Protein AF-A0A1H2QDK3-F1 (afdb_monomer_lite)

Sequence (158 aa):
MPGVTPTMGRRRLGGVLKSLRLGAGLSNEQARQRAGMSTAKLSRLEAGHNVVAQKDIRALLDAYNAD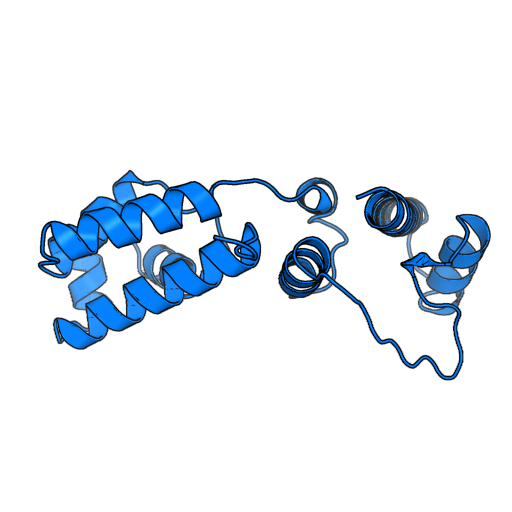SQTRDKVLRLAQLAEHRGWWQEFDDVLPADFDLYLSVEEAAASLLVFQTSVVHGLLQTEDYARAWHRAEDPGRPNAELERLVGLRMARKQA

Structure (mmCIF, N/CA/C/O backbone):
data_AF-A0A1H2QDK3-F1
#
_entry.id   AF-A0A1H2QDK3-F1
#
loop_
_atom_site.group_PDB
_atom_site.id
_atom_site.type_symbol
_atom_site.label_atom_id
_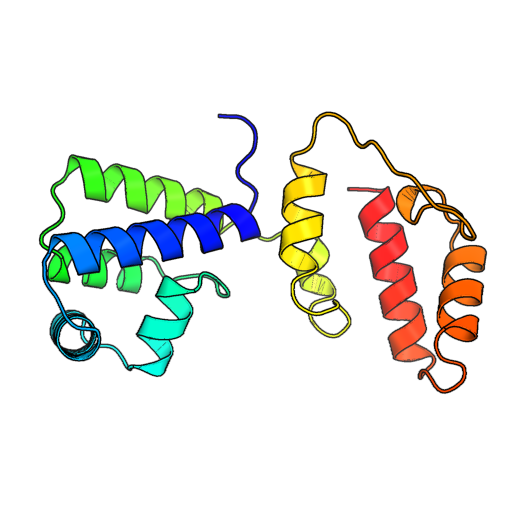atom_site.label_alt_id
_atom_site.label_comp_id
_atom_site.label_asym_id
_atom_site.label_entity_id
_atom_site.label_seq_id
_atom_site.pdbx_PDB_ins_code
_atom_site.Cartn_x
_atom_site.Cartn_y
_atom_site.Cartn_z
_atom_site.occupancy
_atom_site.B_iso_or_equiv
_atom_site.auth_seq_id
_atom_site.auth_comp_id
_atom_site.auth_asym_id
_atom_site.auth_atom_id
_atom_site.pdbx_PDB_model_num
ATOM 1 N N . MET A 1 1 ? -20.007 -3.537 -5.150 1.00 36.72 1 MET A N 1
ATOM 2 C CA . MET A 1 1 ? -19.263 -2.330 -4.730 1.00 36.72 1 MET A CA 1
ATOM 3 C C . MET A 1 1 ? -17.993 -2.290 -5.565 1.00 36.72 1 MET A C 1
ATOM 5 O O . MET A 1 1 ? -17.122 -3.105 -5.288 1.00 36.72 1 MET A O 1
ATOM 9 N N . PRO A 1 2 ? -17.908 -1.474 -6.624 1.00 38.75 2 PRO A N 1
ATOM 10 C CA . PRO A 1 2 ? -16.680 -1.393 -7.407 1.00 38.75 2 PRO A CA 1
ATOM 11 C C . PRO A 1 2 ? -15.621 -0.593 -6.625 1.00 38.75 2 PRO A C 1
ATOM 13 O O . PRO A 1 2 ? -15.960 0.402 -5.985 1.00 38.75 2 PRO A O 1
ATOM 16 N N . GLY A 1 3 ? -14.358 -1.035 -6.655 1.00 50.94 3 GLY A N 1
ATOM 17 C CA . GLY A 1 3 ? -13.206 -0.149 -6.429 1.00 50.94 3 GLY A CA 1
ATOM 18 C C . GLY A 1 3 ? -12.467 -0.180 -5.083 1.00 50.94 3 GLY A C 1
ATOM 19 O O . GLY A 1 3 ? -11.732 0.762 -4.811 1.00 50.94 3 GLY A O 1
ATOM 20 N N . VAL A 1 4 ? -12.617 -1.196 -4.221 1.00 54.94 4 VAL A N 1
ATOM 21 C CA . VAL A 1 4 ? -11.733 -1.338 -3.039 1.00 54.94 4 VAL A CA 1
ATOM 22 C C . VAL A 1 4 ? -10.748 -2.473 -3.277 1.00 54.94 4 VAL A C 1
ATOM 24 O O . VAL A 1 4 ? -11.099 -3.639 -3.135 1.00 54.94 4 VAL A O 1
ATOM 27 N N . THR A 1 5 ? -9.521 -2.115 -3.631 1.00 63.06 5 THR A N 1
ATOM 28 C CA . THR A 1 5 ? -8.394 -3.041 -3.783 1.00 63.06 5 THR A CA 1
ATOM 29 C C . THR A 1 5 ? -7.669 -3.261 -2.460 1.00 63.06 5 THR A C 1
ATOM 31 O O . THR A 1 5 ? -7.832 -2.459 -1.537 1.00 63.06 5 THR A O 1
ATOM 34 N N . PRO A 1 6 ? -6.866 -4.330 -2.332 1.00 66.88 6 PRO A N 1
ATOM 35 C CA . PRO A 1 6 ? -6.177 -4.708 -1.099 1.00 66.88 6 PRO A CA 1
ATOM 36 C C . PRO A 1 6 ? -5.548 -3.562 -0.304 1.00 66.88 6 PRO A C 1
ATOM 38 O O . PRO A 1 6 ? -5.882 -3.351 0.864 1.00 66.88 6 PRO A O 1
ATOM 41 N N . THR A 1 7 ? -4.659 -2.793 -0.933 1.00 72.38 7 THR A N 1
ATOM 42 C CA . THR A 1 7 ? -3.900 -1.730 -0.264 1.00 72.38 7 THR A CA 1
ATOM 43 C C . THR A 1 7 ? -4.796 -0.551 0.111 1.00 72.38 7 THR A C 1
ATOM 45 O O . THR A 1 7 ? -4.731 -0.066 1.244 1.00 72.38 7 THR A O 1
ATOM 48 N N . MET A 1 8 ? -5.706 -0.133 -0.776 1.00 73.62 8 MET A N 1
ATOM 49 C CA . MET A 1 8 ? -6.734 0.856 -0.434 1.00 73.62 8 MET A CA 1
ATOM 50 C C . MET A 1 8 ? -7.630 0.385 0.713 1.00 73.62 8 MET A C 1
ATOM 52 O O . MET A 1 8 ? -7.954 1.167 1.605 1.00 73.62 8 MET A O 1
ATOM 56 N N . GLY A 1 9 ? -8.006 -0.893 0.718 1.00 75.81 9 GLY A N 1
ATOM 57 C CA . GLY A 1 9 ? -8.782 -1.530 1.773 1.00 75.81 9 GLY A CA 1
ATOM 58 C C 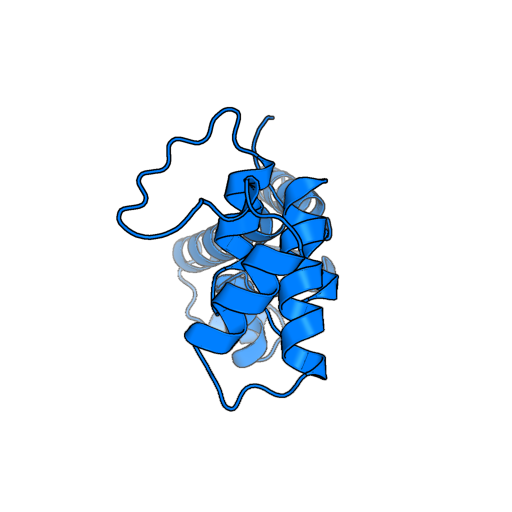. GLY A 1 9 ? -8.076 -1.440 3.120 1.00 75.81 9 GLY A C 1
ATOM 59 O O . GLY A 1 9 ? -8.699 -1.031 4.098 1.00 75.81 9 GLY A O 1
ATOM 60 N N . ARG A 1 10 ? -6.767 -1.723 3.166 1.00 82.44 10 ARG A N 1
ATOM 61 C CA . ARG A 1 10 ? -5.955 -1.622 4.390 1.00 82.44 10 ARG A CA 1
ATOM 62 C C . ARG A 1 10 ? -5.802 -0.183 4.875 1.00 82.44 10 ARG A C 1
ATOM 64 O O . ARG A 1 10 ? -6.032 0.070 6.056 1.00 82.44 10 ARG A O 1
ATOM 71 N N . ARG A 1 11 ? -5.496 0.776 3.990 1.00 82.12 11 ARG A N 1
ATOM 72 C CA . ARG A 1 11 ? -5.411 2.204 4.365 1.00 82.12 11 ARG A CA 1
ATOM 73 C C . ARG A 1 11 ? -6.753 2.741 4.849 1.00 82.12 11 ARG A C 1
ATOM 75 O O . ARG A 1 11 ? -6.819 3.417 5.874 1.00 82.12 11 ARG A O 1
ATOM 82 N N . ARG A 1 12 ? -7.841 2.394 4.157 1.00 83.69 12 ARG A N 1
ATOM 83 C CA . ARG A 1 12 ? -9.201 2.759 4.567 1.00 83.69 12 ARG A CA 1
ATOM 84 C C . ARG A 1 12 ? -9.555 2.137 5.915 1.00 83.69 12 ARG A C 1
ATOM 86 O O . ARG A 1 12 ? -10.115 2.829 6.758 1.00 83.69 12 ARG A O 1
ATOM 93 N N . LEU A 1 13 ? -9.214 0.868 6.134 1.00 88.06 13 LEU A N 1
ATOM 94 C CA . LEU A 1 13 ? -9.416 0.181 7.408 1.00 88.06 13 LEU A CA 1
ATOM 95 C C . LEU A 1 13 ? -8.649 0.872 8.541 1.00 88.06 13 LEU A C 1
ATOM 97 O O . LEU A 1 13 ? -9.251 1.177 9.567 1.00 88.06 13 LEU A O 1
ATOM 101 N N . GLY A 1 14 ? -7.363 1.174 8.342 1.00 90.00 14 GLY A N 1
ATOM 102 C CA . GLY A 1 14 ? -6.542 1.895 9.317 1.00 90.00 14 GLY A CA 1
ATOM 103 C C . GLY A 1 14 ? -7.113 3.273 9.657 1.00 90.00 14 GLY A C 1
ATOM 104 O O . GLY A 1 14 ? -7.266 3.610 10.832 1.00 90.00 14 GLY A O 1
ATOM 105 N N . GLY A 1 15 ? -7.551 4.021 8.639 1.00 89.12 15 GLY A N 1
ATOM 106 C CA . GLY A 1 15 ? -8.243 5.299 8.813 1.00 89.12 15 GLY A CA 1
ATOM 107 C C . GLY A 1 15 ? -9.535 5.175 9.625 1.00 89.12 15 GLY A C 1
ATOM 108 O O . GLY A 1 15 ? -9.743 5.947 10.558 1.00 89.12 15 GLY A O 1
ATOM 109 N N . VAL A 1 16 ? -10.372 4.172 9.336 1.00 91.38 16 VAL A N 1
ATOM 110 C CA . VAL A 1 16 ? -11.608 3.913 10.095 1.00 91.38 16 VAL A CA 1
ATOM 111 C C . VAL A 1 16 ? -11.302 3.547 11.548 1.00 91.38 16 VAL A C 1
ATOM 113 O O . VAL A 1 16 ? -11.941 4.084 12.450 1.00 91.38 16 VAL A O 1
ATOM 116 N N . LEU A 1 17 ? -10.310 2.688 11.801 1.00 93.00 17 LEU A N 1
ATOM 117 C CA . LEU A 1 17 ? -9.891 2.331 13.161 1.00 93.00 17 LEU A CA 1
ATOM 118 C C . LEU A 1 17 ? -9.405 3.562 13.937 1.00 93.00 17 LEU A C 1
ATOM 120 O O . LEU A 1 17 ? -9.830 3.778 15.072 1.00 93.00 17 LEU A O 1
ATOM 124 N N . LYS A 1 18 ? -8.600 4.419 13.301 1.00 93.88 18 LYS A N 1
ATOM 125 C CA . LYS A 1 18 ? -8.147 5.686 13.883 1.00 93.88 18 LYS A CA 1
ATOM 126 C C . LYS A 1 18 ? -9.317 6.623 14.193 1.00 93.88 18 LYS A C 1
ATOM 128 O O . LYS A 1 18 ? -9.357 7.211 15.273 1.00 93.88 18 LYS A O 1
ATOM 133 N N . SER A 1 19 ? -10.286 6.751 13.286 1.00 93.31 19 SER A N 1
ATOM 134 C CA . SER A 1 19 ? -11.497 7.549 13.518 1.00 93.31 19 SER A CA 1
ATOM 135 C C . SER A 1 19 ? -12.322 7.019 14.692 1.00 93.31 19 SER A C 1
ATOM 137 O O . SER A 1 19 ? -12.773 7.817 15.511 1.00 93.31 19 SER A O 1
ATOM 139 N N . LEU A 1 20 ? -12.475 5.697 14.822 1.00 94.62 20 LEU A N 1
ATOM 140 C CA . LEU A 1 20 ? -13.175 5.083 15.956 1.00 94.62 20 LEU A CA 1
ATOM 141 C C . LEU A 1 20 ? -12.448 5.334 17.278 1.00 94.62 20 LEU A C 1
ATOM 143 O O . LEU A 1 20 ? -13.090 5.693 18.262 1.00 94.62 20 LEU A O 1
ATOM 147 N N . ARG A 1 21 ? -11.113 5.235 17.300 1.00 95.81 21 ARG A N 1
ATOM 148 C CA . ARG A 1 21 ? -10.320 5.563 18.492 1.00 95.81 21 ARG A CA 1
ATOM 149 C C . ARG A 1 21 ? -10.543 7.003 18.947 1.00 95.81 21 ARG A C 1
ATOM 151 O O . ARG A 1 21 ? -10.745 7.249 20.136 1.00 95.81 21 ARG A O 1
ATOM 158 N N . LEU A 1 22 ? -10.478 7.945 18.006 1.00 94.94 22 LEU A N 1
ATOM 159 C CA . LEU A 1 22 ? -10.682 9.366 18.286 1.00 94.94 22 LEU A CA 1
ATOM 160 C C . LEU A 1 22 ? -12.122 9.646 18.737 1.00 94.94 22 LEU A C 1
A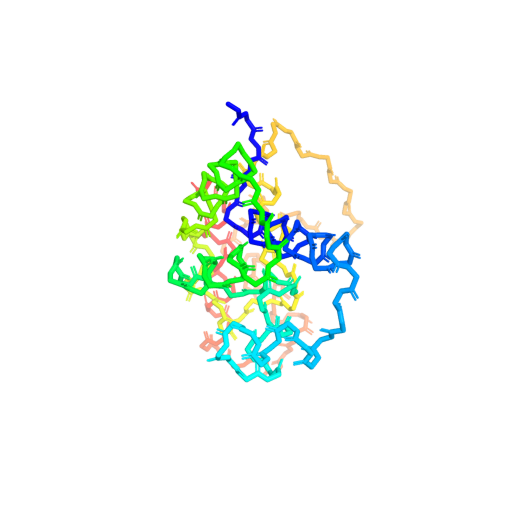TOM 162 O O . LEU A 1 22 ? -12.310 10.392 19.692 1.00 94.94 22 LEU A O 1
ATOM 166 N N . GLY A 1 23 ? -13.119 9.004 18.120 1.00 94.25 23 GLY A N 1
ATOM 167 C CA . GLY A 1 23 ? -14.525 9.098 18.528 1.00 94.25 23 GLY A CA 1
ATOM 168 C C . GLY A 1 23 ? -14.794 8.530 19.925 1.00 94.25 23 GLY A C 1
ATOM 169 O O . GLY A 1 23 ? -15.616 9.069 20.658 1.00 94.25 23 GLY A O 1
ATOM 170 N N . ALA A 1 24 ? -14.047 7.502 20.333 1.00 93.56 24 ALA A N 1
ATOM 171 C CA . ALA A 1 24 ? -14.064 6.967 21.693 1.00 93.56 24 ALA A CA 1
ATOM 172 C C . ALA A 1 24 ? -13.259 7.817 22.702 1.00 93.56 24 ALA A C 1
ATOM 174 O O . ALA A 1 24 ? -13.190 7.465 23.881 1.00 93.56 24 ALA A O 1
ATOM 175 N N . GLY A 1 25 ? -12.618 8.908 22.259 1.00 94.50 25 GLY A N 1
ATOM 176 C CA . GLY A 1 25 ? -11.822 9.798 23.107 1.00 94.50 25 GLY A CA 1
ATOM 177 C C . GLY A 1 25 ? -10.529 9.174 23.639 1.00 94.50 25 GLY A C 1
ATOM 178 O O . GLY A 1 25 ? -10.004 9.631 24.653 1.00 94.50 25 GLY A O 1
ATOM 179 N N . LEU A 1 26 ? -10.014 8.119 22.997 1.00 94.88 26 LEU A N 1
ATOM 180 C CA . LEU A 1 26 ? -8.868 7.370 23.509 1.00 94.88 26 LEU A CA 1
ATOM 181 C C . LEU A 1 26 ? -7.539 7.862 22.936 1.00 94.88 26 LEU A C 1
ATOM 183 O O . LEU A 1 26 ? -7.361 8.007 21.720 1.00 94.88 26 LEU A O 1
ATOM 187 N N . SER A 1 27 ? -6.551 8.021 23.813 1.00 94.50 27 SER A N 1
ATOM 188 C CA . SER A 1 27 ? -5.157 8.177 23.401 1.00 94.50 27 SER A CA 1
ATOM 189 C C . SER A 1 27 ? -4.602 6.867 22.826 1.00 94.50 27 SER A C 1
ATOM 191 O O . SER A 1 27 ? -5.147 5.784 23.053 1.00 94.50 27 SER A O 1
ATOM 193 N N . ASN A 1 28 ? -3.483 6.947 22.097 1.00 92.62 28 ASN A N 1
ATOM 194 C CA . ASN A 1 28 ? -2.793 5.751 21.601 1.00 92.62 28 ASN A CA 1
ATOM 195 C C . ASN A 1 28 ? -2.424 4.789 22.739 1.00 92.62 28 ASN A C 1
ATOM 197 O O . ASN A 1 28 ? -2.575 3.581 22.586 1.00 92.62 28 ASN A O 1
ATOM 201 N N . GLU A 1 29 ? -1.983 5.310 23.889 1.00 93.69 29 GLU A N 1
ATOM 202 C CA . GLU A 1 29 ? -1.597 4.465 25.021 1.00 93.69 29 GLU A CA 1
ATOM 203 C C . GLU A 1 29 ? -2.809 3.768 25.647 1.00 93.69 29 GLU A C 1
ATOM 205 O O . GLU A 1 29 ? -2.769 2.564 25.888 1.00 93.69 29 GLU A O 1
ATOM 210 N N . GLN A 1 30 ? -3.926 4.481 25.817 1.00 94.25 30 GLN A N 1
ATOM 211 C CA . GLN A 1 30 ? -5.165 3.885 26.325 1.00 94.25 30 GLN A CA 1
ATOM 212 C C . GLN A 1 30 ? -5.707 2.811 25.377 1.00 94.25 30 GLN A C 1
ATOM 214 O O . GLN A 1 30 ? -6.071 1.723 25.819 1.00 94.25 30 GLN A O 1
ATOM 219 N N . ALA A 1 31 ? -5.739 3.096 24.072 1.00 93.75 31 ALA A N 1
ATOM 220 C CA . ALA A 1 31 ? -6.186 2.148 23.057 1.00 93.75 31 ALA A CA 1
ATOM 221 C C . ALA A 1 31 ? -5.326 0.880 23.052 1.00 93.75 31 ALA A C 1
ATOM 223 O O . ALA A 1 31 ? -5.847 -0.233 23.063 1.00 93.75 31 ALA A O 1
ATOM 224 N N . ARG A 1 32 ? -4.003 1.053 23.096 1.00 94.31 32 ARG A N 1
ATOM 225 C CA . ARG A 1 32 ? -3.038 -0.041 23.133 1.00 94.31 32 ARG A CA 1
ATOM 226 C C . ARG A 1 32 ? -3.211 -0.925 24.369 1.00 94.31 32 ARG A C 1
ATOM 228 O O . ARG A 1 32 ? -3.193 -2.147 24.232 1.00 94.31 32 ARG A O 1
ATOM 235 N N . GLN A 1 33 ? -3.345 -0.318 25.549 1.00 93.94 33 GLN A N 1
ATOM 236 C CA . GLN A 1 33 ? -3.533 -1.043 26.806 1.00 93.94 33 GLN A CA 1
ATOM 237 C C . GLN A 1 33 ? -4.846 -1.827 26.799 1.00 93.94 33 GLN A C 1
ATOM 239 O O . GLN A 1 33 ? -4.839 -3.022 27.082 1.00 93.94 33 GLN A O 1
ATOM 244 N N . ARG A 1 34 ? -5.954 -1.189 26.399 1.00 94.56 34 ARG A N 1
ATOM 245 C CA . ARG A 1 34 ? -7.273 -1.838 26.322 1.00 94.56 34 ARG A CA 1
ATOM 246 C C . ARG A 1 34 ? -7.314 -2.983 25.315 1.00 94.56 34 ARG A C 1
ATOM 248 O O . ARG A 1 34 ? -7.922 -4.008 25.592 1.00 94.56 34 ARG A O 1
ATOM 255 N N . ALA A 1 35 ? -6.659 -2.822 24.168 1.00 92.62 35 ALA A N 1
ATOM 256 C CA . ALA A 1 35 ? -6.625 -3.843 23.126 1.00 92.62 35 ALA A CA 1
ATOM 257 C C . ALA A 1 35 ? -5.488 -4.872 23.301 1.00 92.62 35 ALA A C 1
ATOM 259 O O . ALA A 1 35 ? -5.336 -5.760 22.463 1.00 92.62 35 ALA A O 1
ATOM 260 N N . GLY A 1 36 ? -4.668 -4.755 24.354 1.00 93.06 36 GLY A N 1
ATOM 261 C CA . GLY A 1 36 ? -3.618 -5.722 24.685 1.00 93.06 36 GLY A CA 1
ATOM 262 C C . GLY A 1 36 ? -2.505 -5.845 23.637 1.00 93.06 36 GLY A C 1
ATOM 263 O O . GLY A 1 36 ? -2.033 -6.949 23.368 1.00 93.06 36 GLY A O 1
ATOM 264 N N . MET A 1 37 ? -2.084 -4.741 23.009 1.00 93.25 37 MET A N 1
ATOM 265 C CA . MET A 1 37 ? -1.061 -4.764 21.948 1.00 93.25 37 MET A CA 1
ATOM 266 C C . MET A 1 37 ? 0.135 -3.838 22.214 1.00 93.25 37 MET A C 1
ATOM 268 O O . MET A 1 37 ? 0.226 -3.199 23.255 1.00 93.25 37 MET A O 1
ATOM 272 N N . SER A 1 38 ? 1.123 -3.797 21.314 1.00 91.81 38 SER A N 1
ATOM 273 C CA . SER A 1 38 ? 2.268 -2.875 21.410 1.00 91.81 38 SER A CA 1
ATOM 274 C C . SER A 1 38 ? 2.016 -1.575 20.639 1.00 91.81 38 SER A C 1
ATOM 276 O O . SER A 1 38 ? 1.163 -1.527 19.753 1.00 91.81 38 SER A O 1
ATOM 278 N N . THR A 1 39 ? 2.765 -0.511 20.950 1.00 89.81 39 THR A N 1
ATOM 279 C CA . THR A 1 39 ? 2.571 0.817 20.339 1.00 89.81 39 THR A CA 1
ATOM 280 C C . THR A 1 39 ? 2.904 0.767 18.857 1.00 89.81 39 THR A C 1
ATOM 282 O 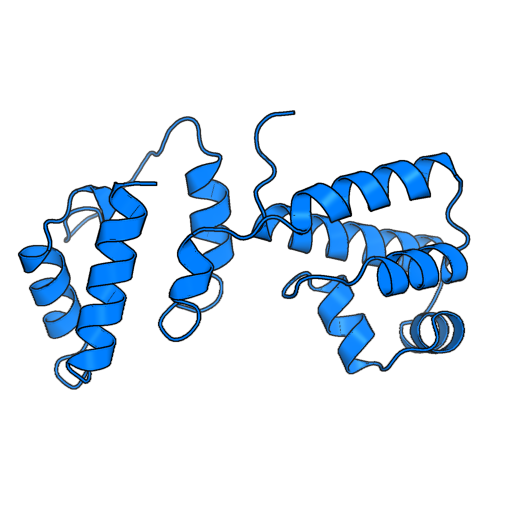O . THR A 1 39 ? 2.156 1.267 18.022 1.00 89.81 39 THR A O 1
ATOM 285 N N . ALA A 1 40 ? 3.991 0.066 18.526 1.00 88.88 40 ALA A N 1
ATOM 286 C CA . ALA A 1 40 ? 4.384 -0.194 17.151 1.00 88.88 40 ALA A CA 1
ATOM 287 C C . ALA A 1 40 ? 3.311 -0.987 16.389 1.00 88.88 40 ALA A C 1
ATOM 289 O O . ALA A 1 40 ? 3.082 -0.728 15.212 1.00 88.88 40 ALA A O 1
ATOM 290 N N . LYS A 1 41 ? 2.632 -1.937 17.047 1.00 89.69 41 LYS A N 1
ATOM 291 C CA . LYS A 1 41 ? 1.542 -2.692 16.426 1.00 89.69 41 LYS A CA 1
ATOM 292 C C . LYS A 1 41 ? 0.339 -1.791 16.153 1.00 89.69 41 LYS A C 1
ATOM 294 O O . LYS A 1 41 ? -0.070 -1.718 15.004 1.00 89.69 41 LYS A O 1
ATOM 299 N N . LEU A 1 42 ? -0.151 -1.050 17.150 1.00 91.44 42 LEU A N 1
ATOM 300 C CA . LEU A 1 42 ? -1.267 -0.112 16.970 1.00 91.44 42 LEU A CA 1
ATOM 301 C C . LEU A 1 42 ? -0.990 0.901 15.846 1.00 91.44 42 LEU A C 1
ATOM 303 O O . LEU A 1 42 ? -1.827 1.086 14.970 1.00 91.44 42 LEU A O 1
ATOM 307 N N . SER A 1 43 ? 0.208 1.494 15.829 1.00 88.38 43 SER A N 1
ATOM 308 C CA . SER A 1 43 ? 0.611 2.456 14.797 1.00 88.38 43 SER A CA 1
ATOM 309 C C . SER A 1 43 ? 0.549 1.858 13.385 1.00 88.38 43 SER A C 1
ATOM 311 O O . SER A 1 43 ? -0.054 2.444 12.489 1.00 88.38 43 SER A O 1
ATOM 313 N N . ARG A 1 44 ? 1.087 0.644 13.186 1.00 85.69 44 ARG A N 1
ATOM 314 C CA . ARG A 1 44 ? 1.024 -0.049 11.885 1.00 85.69 44 ARG A CA 1
ATOM 315 C C . ARG A 1 44 ? -0.407 -0.375 11.456 1.00 85.69 44 ARG A C 1
ATOM 317 O O . ARG A 1 44 ? -0.701 -0.316 10.265 1.00 85.69 44 ARG A O 1
ATOM 324 N N . LEU A 1 45 ? -1.276 -0.717 12.409 1.00 87.56 45 LEU A N 1
ATOM 325 C CA . LEU A 1 45 ? -2.686 -1.005 12.142 1.00 87.56 45 LEU A CA 1
ATOM 326 C C . LEU A 1 45 ? -3.446 0.247 11.697 1.00 87.56 45 LEU A C 1
ATOM 328 O O . LEU A 1 45 ? -4.153 0.197 10.696 1.00 87.56 45 LEU A O 1
ATOM 332 N N . GLU A 1 46 ? -3.264 1.374 12.389 1.00 87.31 46 GLU A N 1
ATOM 333 C CA . GLU A 1 46 ? -3.906 2.646 12.023 1.00 87.31 46 GLU A CA 1
ATOM 334 C C . GLU A 1 46 ? -3.336 3.255 10.735 1.00 87.31 46 GLU A C 1
ATOM 336 O O . GLU A 1 46 ? -4.047 3.968 10.029 1.00 87.31 46 GLU A O 1
ATOM 341 N N . ALA A 1 47 ? -2.077 2.964 10.399 1.00 83.38 47 ALA A N 1
ATOM 342 C CA . ALA A 1 47 ? -1.464 3.398 9.145 1.00 83.38 47 ALA A CA 1
ATOM 343 C C . ALA A 1 47 ? -1.898 2.551 7.931 1.00 83.38 47 ALA A C 1
ATOM 345 O O . ALA A 1 47 ? -1.847 3.025 6.798 1.00 83.38 47 ALA A O 1
ATOM 346 N N . GLY A 1 48 ? -2.355 1.311 8.149 1.00 78.19 48 GLY A N 1
ATOM 347 C CA . GLY A 1 48 ? -2.890 0.457 7.085 1.00 78.19 48 GLY A CA 1
ATOM 348 C C . GLY A 1 48 ? -1.843 -0.100 6.115 1.00 78.19 48 GLY A C 1
ATOM 349 O O . GLY A 1 48 ? -2.180 -0.397 4.973 1.00 78.19 48 GLY A O 1
ATOM 350 N N . HIS A 1 49 ? -0.586 -0.249 6.545 1.00 70.12 49 HIS A N 1
ATOM 351 C CA . HIS A 1 49 ? 0.482 -0.813 5.704 1.00 70.12 49 HIS A CA 1
ATOM 352 C C . HIS A 1 49 ? 0.444 -2.349 5.627 1.00 70.12 49 HIS A C 1
ATOM 354 O O . HIS A 1 49 ? 0.743 -2.931 4.588 1.00 70.12 49 HIS A O 1
ATOM 360 N N . ASN A 1 50 ? 0.025 -3.028 6.700 1.00 69.38 50 ASN A N 1
ATOM 361 C CA . ASN A 1 50 ? 0.116 -4.488 6.801 1.00 69.38 50 ASN A CA 1
ATOM 362 C C . ASN A 1 50 ? -1.260 -5.157 6.835 1.00 69.38 50 ASN A C 1
ATOM 364 O O . ASN A 1 50 ? -2.257 -4.551 7.231 1.00 69.38 50 ASN A O 1
ATOM 368 N N . VAL A 1 51 ? -1.294 -6.448 6.483 1.00 69.25 51 VAL A N 1
ATOM 369 C CA . VAL A 1 51 ? -2.454 -7.306 6.751 1.00 69.25 51 VAL A CA 1
ATOM 370 C C . VAL A 1 51 ? -2.716 -7.318 8.251 1.00 69.25 51 VAL A C 1
ATOM 372 O O . VAL A 1 51 ? -1.823 -7.596 9.057 1.00 69.25 51 VAL A O 1
ATOM 375 N N . VAL A 1 52 ? -3.955 -7.020 8.619 1.00 75.88 52 VAL A N 1
ATOM 376 C CA . VAL A 1 52 ? -4.385 -6.994 10.010 1.00 75.88 52 VAL A CA 1
ATOM 377 C C . VAL A 1 52 ? -5.069 -8.309 10.335 1.00 75.88 52 VAL A C 1
ATOM 379 O O . VAL A 1 52 ? -6.056 -8.670 9.701 1.00 75.88 52 VAL A O 1
ATOM 382 N N . ALA A 1 53 ? -4.582 -9.022 11.350 1.00 83.56 53 ALA A N 1
ATOM 383 C CA . ALA A 1 53 ? -5.268 -10.216 11.817 1.00 83.56 53 ALA A CA 1
ATOM 384 C C . ALA A 1 53 ? -6.644 -9.831 12.377 1.00 83.56 53 ALA A C 1
ATOM 386 O O . ALA A 1 53 ? -6.737 -8.945 13.229 1.00 83.56 53 ALA A O 1
ATOM 387 N N . GLN A 1 54 ? -7.710 -10.534 11.982 1.00 85.69 54 GLN A N 1
ATOM 388 C CA . GLN A 1 54 ? -9.060 -10.197 12.452 1.00 85.69 54 GLN A CA 1
ATOM 389 C C . GLN A 1 54 ? -9.200 -10.177 13.979 1.00 85.69 54 GLN A C 1
ATOM 391 O O . GLN A 1 54 ? -10.032 -9.442 14.507 1.00 85.69 54 GLN A O 1
ATOM 396 N N . LYS A 1 55 ? -8.389 -10.958 14.709 1.00 89.62 55 LYS A N 1
ATOM 397 C CA . LYS A 1 55 ? -8.361 -10.915 16.180 1.00 89.62 55 LYS A CA 1
ATOM 398 C C . LYS A 1 55 ? -8.003 -9.522 16.708 1.00 89.62 55 LYS A C 1
ATOM 400 O O . LYS A 1 55 ? -8.605 -9.061 17.669 1.00 89.62 55 LYS A O 1
ATOM 405 N N . ASP A 1 56 ? -7.058 -8.850 16.052 1.00 90.88 56 ASP A N 1
ATOM 406 C CA . ASP A 1 56 ? -6.577 -7.535 16.464 1.00 90.88 56 ASP A CA 1
ATOM 407 C C . ASP A 1 56 ? -7.627 -6.466 16.140 1.00 90.88 56 ASP A C 1
ATOM 409 O O . ASP A 1 56 ? -7.856 -5.568 16.942 1.00 90.88 56 ASP A O 1
ATOM 413 N N . ILE A 1 57 ? -8.333 -6.612 15.013 1.00 91.50 57 ILE A N 1
ATOM 414 C CA . ILE A 1 57 ? -9.469 -5.749 14.652 1.00 91.50 57 ILE A CA 1
ATOM 415 C C . ILE A 1 57 ? -10.574 -5.859 15.699 1.00 91.50 57 ILE A C 1
ATOM 417 O O . ILE A 1 57 ? -11.068 -4.840 16.172 1.00 91.50 57 ILE A O 1
ATOM 421 N N . ARG A 1 58 ? -10.949 -7.085 16.088 1.00 93.50 58 ARG A N 1
ATOM 422 C CA . ARG A 1 58 ? -11.980 -7.312 17.113 1.00 93.50 58 ARG A CA 1
ATOM 423 C C . ARG A 1 58 ? -11.591 -6.677 18.446 1.00 93.50 58 ARG A C 1
ATOM 425 O O . ARG A 1 58 ? -12.399 -5.929 18.985 1.00 93.50 58 ARG A O 1
ATOM 432 N N . ALA A 1 59 ? -10.348 -6.874 18.893 1.00 94.38 59 ALA A N 1
ATOM 433 C CA . ALA A 1 59 ? -9.833 -6.277 20.125 1.00 94.38 59 ALA A CA 1
ATOM 434 C C . ALA A 1 59 ? -9.863 -4.737 20.106 1.00 94.38 59 ALA A C 1
ATOM 436 O O . ALA A 1 59 ? -10.205 -4.114 21.109 1.00 94.38 59 ALA A O 1
ATOM 437 N N . LEU A 1 60 ? -9.547 -4.106 18.969 1.00 94.12 60 LEU A N 1
ATOM 438 C CA . LEU A 1 60 ? -9.666 -2.651 18.822 1.00 94.12 60 LEU A CA 1
ATOM 439 C C . LEU A 1 60 ? -11.129 -2.198 18.844 1.00 94.12 60 LEU A C 1
ATOM 441 O O . LEU A 1 60 ? -11.461 -1.240 19.532 1.00 94.12 60 LEU A O 1
ATOM 445 N N . LEU A 1 61 ? -12.019 -2.908 18.148 1.00 95.38 61 LEU A N 1
ATOM 446 C CA . LEU A 1 61 ? -13.453 -2.608 18.156 1.00 95.38 61 LEU A CA 1
ATOM 447 C C . LEU A 1 61 ? -14.067 -2.733 19.557 1.00 95.38 61 LEU A C 1
ATOM 449 O O . LEU A 1 61 ? -14.914 -1.916 19.909 1.00 95.38 61 LEU A O 1
ATOM 453 N N . ASP A 1 62 ? -13.628 -3.720 20.345 1.00 95.19 62 ASP A N 1
ATOM 454 C CA . ASP A 1 62 ? -13.987 -3.850 21.763 1.00 95.19 62 ASP A CA 1
ATOM 455 C C . ASP A 1 62 ? -13.459 -2.659 22.572 1.00 95.19 62 ASP A C 1
ATOM 457 O O . ASP A 1 62 ? -14.220 -2.001 23.277 1.00 95.19 62 ASP A O 1
ATOM 461 N N . ALA A 1 63 ? -12.175 -2.314 22.422 1.00 94.88 63 ALA A N 1
ATOM 462 C CA . ALA A 1 63 ? -11.567 -1.185 23.127 1.00 94.88 63 ALA A CA 1
ATOM 463 C C . ALA A 1 63 ? -12.256 0.159 22.828 1.00 94.88 63 ALA A C 1
ATOM 465 O O . ALA A 1 63 ? -12.278 1.042 23.692 1.00 94.88 63 ALA A O 1
ATOM 466 N N . TYR A 1 64 ? -12.798 0.309 21.616 1.00 95.25 64 TYR A N 1
ATOM 467 C CA . TYR A 1 64 ? -13.473 1.514 21.129 1.00 95.25 64 TYR A CA 1
ATOM 468 C C . TYR A 1 64 ? -14.982 1.522 21.392 1.00 95.25 64 TYR A C 1
ATOM 470 O O . TYR A 1 64 ? -15.640 2.488 21.017 1.00 95.25 64 TYR A O 1
ATOM 478 N N . ASN A 1 65 ? -15.535 0.482 22.030 1.00 93.19 65 ASN A N 1
ATOM 479 C CA . ASN A 1 65 ? -16.975 0.325 22.263 1.00 93.19 65 ASN A CA 1
ATOM 480 C C . ASN A 1 65 ? -17.814 0.454 20.975 1.00 93.19 65 ASN A C 1
ATOM 482 O O . ASN A 1 65 ? -18.877 1.075 20.973 1.00 93.19 65 ASN A O 1
ATOM 486 N N . ALA A 1 66 ? -17.330 -0.105 19.861 1.00 94.44 66 ALA A N 1
ATOM 487 C CA . ALA A 1 66 ? -18.045 -0.049 18.590 1.00 94.44 66 ALA A CA 1
ATOM 488 C C . ALA A 1 66 ? -19.347 -0.871 18.645 1.00 94.44 66 ALA A C 1
ATOM 490 O O . ALA A 1 66 ? -19.340 -2.028 19.072 1.00 94.44 66 ALA A O 1
ATOM 491 N N . ASP A 1 67 ? -20.450 -0.299 18.157 1.00 93.62 67 ASP A N 1
ATOM 492 C CA . ASP A 1 67 ? -21.735 -0.998 18.051 1.00 93.62 67 ASP A CA 1
ATOM 493 C C . ASP A 1 67 ? -21.706 -2.144 17.019 1.00 93.62 67 ASP A C 1
ATOM 495 O O . ASP A 1 67 ? -20.803 -2.252 16.184 1.00 93.62 67 ASP A O 1
ATOM 499 N N . SER A 1 68 ? -22.710 -3.025 17.064 1.00 92.06 68 SER A N 1
ATOM 500 C CA . SER A 1 68 ? -22.796 -4.192 16.173 1.00 92.06 68 SER A CA 1
ATOM 501 C C . SER A 1 68 ? -22.757 -3.809 14.690 1.00 92.06 68 SER A C 1
ATOM 503 O O . SER A 1 68 ? -22.050 -4.437 13.903 1.00 92.06 68 SER A O 1
ATOM 505 N N . GLN A 1 69 ? -23.443 -2.731 14.307 1.00 92.25 69 GLN A N 1
ATOM 506 C CA . GLN A 1 69 ? -23.502 -2.279 12.920 1.00 92.25 69 GLN A CA 1
ATOM 507 C C . GLN A 1 69 ? -22.130 -1.814 12.406 1.00 92.25 69 GLN A C 1
ATOM 509 O O . GLN A 1 69 ? -21.750 -2.092 11.263 1.00 92.25 69 GLN A O 1
ATOM 514 N N . THR A 1 70 ? -21.381 -1.095 13.236 1.00 91.81 70 THR A N 1
ATOM 515 C CA . THR A 1 70 ? -20.028 -0.613 12.957 1.00 91.81 70 THR A CA 1
ATOM 516 C C . THR A 1 70 ? -19.059 -1.779 12.891 1.00 91.81 70 THR A C 1
ATOM 518 O O . THR A 1 70 ? -18.277 -1.865 11.942 1.00 91.81 70 THR A O 1
ATOM 521 N N . ARG A 1 71 ? -19.154 -2.719 13.838 1.00 93.75 71 ARG A N 1
ATOM 522 C CA . ARG A 1 71 ? -18.349 -3.945 13.844 1.00 93.75 71 ARG A CA 1
ATOM 523 C C . ARG A 1 71 ? -18.508 -4.720 12.541 1.00 93.75 71 ARG A C 1
ATOM 525 O O . ARG A 1 71 ? -17.506 -5.019 11.895 1.00 93.75 71 ARG A O 1
ATOM 532 N N . ASP A 1 72 ? -19.739 -4.945 12.092 1.00 90.31 72 ASP A N 1
ATOM 533 C CA . ASP A 1 72 ? -20.010 -5.654 10.838 1.00 90.31 72 ASP A CA 1
ATOM 534 C C . ASP A 1 72 ? -19.428 -4.934 9.616 1.00 90.31 72 ASP A C 1
ATOM 536 O O . ASP A 1 72 ? -18.862 -5.560 8.717 1.00 90.31 72 ASP A O 1
ATOM 540 N N . LYS A 1 73 ? -19.547 -3.601 9.563 1.00 89.19 73 LYS A N 1
ATOM 541 C CA . LYS A 1 73 ? -18.969 -2.793 8.477 1.00 89.19 73 LYS A CA 1
ATOM 542 C C . LYS A 1 73 ? -17.442 -2.897 8.452 1.00 89.19 73 LYS A C 1
ATOM 544 O O . LYS A 1 73 ? -16.874 -3.080 7.376 1.00 89.19 73 LYS A O 1
ATOM 549 N N . VAL A 1 74 ? -16.793 -2.803 9.611 1.00 90.50 74 VAL A N 1
ATOM 550 C CA . VAL A 1 74 ? -15.330 -2.869 9.734 1.00 90.50 74 VAL A CA 1
ATOM 551 C C . VAL A 1 74 ? -14.810 -4.264 9.398 1.00 90.50 74 VAL A C 1
ATOM 553 O O . VAL A 1 74 ? -13.832 -4.382 8.666 1.00 90.50 74 VAL A O 1
ATOM 556 N N . LEU A 1 75 ? -15.480 -5.323 9.856 1.00 89.50 75 LEU A N 1
ATOM 557 C CA . LEU A 1 75 ? -15.090 -6.700 9.543 1.00 89.50 75 LEU A CA 1
ATOM 558 C C . LEU A 1 75 ? -15.250 -7.024 8.052 1.00 89.50 75 LEU A C 1
ATOM 560 O O . LEU A 1 75 ? -14.365 -7.647 7.472 1.00 89.50 75 LEU A O 1
ATOM 564 N N . ARG A 1 76 ? -16.312 -6.537 7.395 1.00 84.25 76 ARG A N 1
ATOM 565 C CA . ARG A 1 76 ? -16.440 -6.649 5.930 1.00 84.25 76 ARG A CA 1
ATOM 566 C C . ARG A 1 76 ? -15.317 -5.917 5.196 1.00 84.25 76 ARG A C 1
ATOM 568 O O . ARG A 1 76 ? -14.778 -6.438 4.226 1.00 84.25 76 ARG A O 1
ATOM 575 N N . LEU A 1 77 ? -14.947 -4.721 5.658 1.00 83.44 77 LEU A N 1
ATOM 576 C CA . LEU A 1 77 ? -13.828 -3.974 5.080 1.00 83.44 77 LEU A CA 1
ATOM 577 C C . LEU A 1 77 ? -12.494 -4.709 5.279 1.00 83.44 77 LEU A C 1
ATOM 579 O O . LEU A 1 77 ? -11.671 -4.731 4.370 1.00 83.44 77 LEU A O 1
ATOM 583 N N . ALA A 1 78 ? -12.303 -5.342 6.436 1.00 84.25 78 ALA A N 1
ATOM 584 C CA . ALA A 1 78 ? -11.130 -6.158 6.715 1.00 84.25 78 ALA A CA 1
ATOM 585 C C . ALA A 1 78 ? -11.016 -7.360 5.776 1.00 84.25 78 ALA A C 1
ATOM 587 O O . ALA A 1 78 ? -9.937 -7.619 5.258 1.00 84.25 78 ALA A O 1
ATOM 588 N N . GLN A 1 79 ? -12.129 -8.035 5.493 1.00 79.81 79 GLN A N 1
ATOM 589 C CA . GLN A 1 79 ? -12.157 -9.149 4.548 1.00 79.81 79 GLN A CA 1
ATOM 590 C C . GLN A 1 79 ? -11.761 -8.708 3.129 1.00 79.81 79 GLN A C 1
ATOM 592 O O . GLN A 1 79 ? -11.008 -9.397 2.452 1.00 79.81 79 GLN A O 1
ATOM 597 N N . LEU A 1 80 ? -12.192 -7.518 2.698 1.00 71.38 80 LEU A N 1
ATOM 598 C CA . LEU A 1 80 ? -11.751 -6.940 1.422 1.00 71.38 80 LEU A CA 1
ATOM 599 C C . LEU A 1 80 ? -10.254 -6.571 1.434 1.00 71.38 80 LEU A C 1
ATOM 601 O O . LEU A 1 80 ? -9.581 -6.677 0.413 1.00 71.38 80 LEU A O 1
ATOM 605 N N . ALA A 1 81 ? -9.723 -6.167 2.590 1.00 72.81 81 ALA A N 1
ATOM 606 C CA . ALA A 1 81 ? -8.317 -5.806 2.789 1.00 72.81 81 ALA A CA 1
ATOM 607 C C . ALA A 1 81 ? -7.364 -7.018 2.931 1.00 72.81 81 ALA A C 1
ATOM 609 O O . ALA A 1 81 ? -6.141 -6.856 2.833 1.00 72.81 81 ALA A O 1
ATOM 610 N N . GLU A 1 82 ? -7.908 -8.218 3.177 1.00 71.00 82 GLU A N 1
ATOM 611 C CA . GLU A 1 82 ? -7.165 -9.486 3.254 1.00 71.00 82 GLU A CA 1
ATOM 612 C C . GLU A 1 82 ? -6.711 -9.991 1.878 1.00 71.00 82 GLU A C 1
ATOM 614 O O . GLU A 1 82 ? -5.727 -10.733 1.807 1.00 71.00 82 GLU A O 1
ATOM 619 N N . HIS A 1 83 ? -7.368 -9.569 0.791 1.00 67.44 83 HIS A N 1
ATOM 620 C CA . HIS A 1 83 ? -6.943 -9.928 -0.559 1.00 67.44 83 HIS A CA 1
ATOM 621 C C . HIS A 1 83 ? -5.479 -9.527 -0.788 1.00 67.44 83 HIS A C 1
ATOM 623 O O . HIS A 1 83 ? -4.999 -8.498 -0.308 1.00 67.44 83 HIS A O 1
ATOM 629 N N . ARG A 1 84 ? -4.729 -10.383 -1.480 1.00 68.81 84 ARG A N 1
ATOM 630 C CA . ARG A 1 84 ? -3.329 -10.134 -1.818 1.00 68.81 84 ARG A CA 1
ATOM 631 C C . ARG A 1 84 ? -3.262 -9.665 -3.264 1.00 68.81 84 ARG A C 1
ATOM 633 O O . ARG A 1 84 ? -3.698 -10.398 -4.141 1.00 68.81 84 ARG A O 1
ATOM 640 N N . GLY A 1 85 ? -2.764 -8.449 -3.486 1.00 77.12 85 GLY A N 1
ATOM 641 C CA . GLY A 1 85 ? -2.491 -7.964 -4.838 1.00 77.12 85 GLY A CA 1
ATOM 642 C C . GLY A 1 85 ? -1.337 -8.745 -5.459 1.00 77.12 85 GLY A C 1
ATOM 643 O O . GLY A 1 85 ? -0.438 -9.186 -4.737 1.00 77.12 85 GLY A O 1
ATOM 644 N N . TRP A 1 86 ? -1.353 -8.900 -6.783 1.00 86.44 86 TRP A N 1
ATOM 645 C CA . TRP A 1 86 ? -0.314 -9.603 -7.549 1.00 86.44 86 TRP A CA 1
ATOM 646 C C . TRP A 1 86 ? 1.089 -9.004 -7.335 1.00 86.44 86 TRP A C 1
ATOM 648 O O . TRP A 1 86 ? 2.091 -9.706 -7.417 1.00 86.44 86 TRP A O 1
ATOM 658 N N . TRP A 1 87 ? 1.166 -7.719 -6.979 1.00 87.06 87 TRP A N 1
ATOM 659 C CA . TRP A 1 87 ? 2.418 -7.005 -6.730 1.00 87.06 87 TRP A CA 1
ATOM 660 C C . TRP A 1 87 ? 3.160 -7.435 -5.459 1.00 87.06 87 TRP A C 1
ATOM 662 O O . TRP A 1 87 ? 4.337 -7.115 -5.340 1.00 87.06 87 TRP A O 1
ATOM 672 N N . GLN A 1 88 ? 2.527 -8.177 -4.537 1.00 82.75 88 GLN A N 1
ATOM 673 C CA . GLN A 1 88 ? 3.185 -8.639 -3.300 1.00 82.75 88 GLN A CA 1
ATOM 674 C C . GLN A 1 88 ? 4.383 -9.553 -3.552 1.00 82.75 88 GLN A C 1
ATOM 676 O O . GLN A 1 88 ? 5.273 -9.654 -2.713 1.00 82.75 88 GLN A O 1
ATOM 681 N N . GLU A 1 89 ? 4.421 -10.227 -4.703 1.00 86.50 89 GLU A N 1
ATOM 682 C CA . GLU A 1 89 ? 5.595 -11.001 -5.095 1.00 86.50 89 GLU A CA 1
ATOM 683 C C . GLU A 1 89 ? 6.844 -10.113 -5.202 1.00 86.50 89 GLU A C 1
ATOM 685 O O . GLU A 1 89 ? 7.942 -10.596 -4.946 1.00 86.50 89 GLU A O 1
ATOM 690 N N . PHE A 1 90 ? 6.675 -8.823 -5.508 1.00 90.19 90 PHE A N 1
ATOM 691 C CA . PHE A 1 90 ? 7.728 -7.848 -5.797 1.00 90.19 90 PHE A CA 1
ATOM 692 C C . PHE A 1 90 ? 7.971 -6.841 -4.660 1.00 90.19 90 PHE A C 1
ATOM 694 O O . PHE A 1 90 ? 8.583 -5.802 -4.904 1.00 90.19 90 PHE A O 1
ATOM 701 N N . ASP A 1 91 ? 7.506 -7.114 -3.433 1.00 84.94 91 ASP A N 1
ATOM 702 C CA . ASP A 1 91 ? 7.636 -6.205 -2.275 1.00 84.94 91 ASP A CA 1
ATOM 703 C C . ASP A 1 91 ? 9.095 -5.783 -1.978 1.00 84.94 91 ASP A C 1
ATOM 705 O O . ASP A 1 91 ? 9.326 -4.747 -1.359 1.00 84.94 91 ASP A O 1
ATOM 709 N N . ASP A 1 92 ? 10.085 -6.564 -2.416 1.00 87.56 92 ASP A N 1
ATOM 710 C CA . ASP A 1 92 ? 11.516 -6.289 -2.254 1.00 87.56 92 ASP A CA 1
ATOM 711 C C . ASP A 1 92 ? 12.069 -5.231 -3.218 1.00 87.56 92 ASP A C 1
ATOM 713 O O . ASP A 1 92 ? 13.074 -4.594 -2.906 1.00 87.56 92 ASP A O 1
ATOM 717 N N . VAL A 1 93 ? 11.421 -5.033 -4.368 1.00 90.12 93 VAL A N 1
ATOM 718 C CA . VAL A 1 93 ? 11.829 -4.059 -5.400 1.00 90.12 93 VAL A CA 1
ATOM 719 C C . VAL A 1 93 ? 10.790 -2.969 -5.640 1.00 90.12 93 VAL A C 1
ATOM 721 O O . VAL A 1 93 ? 10.988 -2.078 -6.468 1.00 90.12 93 VAL A O 1
ATOM 724 N N . LEU A 1 94 ? 9.658 -3.036 -4.942 1.00 86.56 94 LEU A N 1
ATOM 725 C CA . LEU A 1 94 ? 8.584 -2.075 -5.091 1.00 86.56 94 LEU A CA 1
ATOM 726 C C . LEU A 1 94 ? 9.017 -0.715 -4.515 1.00 86.56 94 LEU A C 1
ATOM 728 O O . LEU A 1 94 ? 9.387 -0.640 -3.339 1.00 86.56 94 LEU A O 1
ATOM 732 N N . PRO A 1 95 ? 8.944 0.383 -5.291 1.00 80.50 95 PRO A N 1
ATOM 733 C CA . PRO A 1 95 ? 9.188 1.707 -4.740 1.00 80.50 95 PRO A CA 1
ATOM 734 C C . PRO A 1 95 ? 8.221 2.006 -3.590 1.00 80.50 95 PRO A C 1
ATOM 736 O O . PRO A 1 95 ? 7.075 1.542 -3.587 1.00 80.50 95 PRO A O 1
ATOM 739 N N . ALA A 1 96 ? 8.669 2.810 -2.623 1.00 76.81 96 ALA A N 1
ATOM 740 C CA . ALA A 1 96 ? 7.838 3.199 -1.487 1.00 76.81 96 ALA A CA 1
ATOM 741 C C . ALA A 1 96 ? 6.485 3.772 -1.955 1.00 76.81 96 ALA A C 1
ATOM 743 O O . ALA A 1 96 ? 6.432 4.576 -2.885 1.00 76.81 96 ALA A O 1
ATOM 744 N N . ASP A 1 97 ? 5.399 3.332 -1.311 1.00 72.94 97 ASP A N 1
ATOM 745 C CA . ASP A 1 97 ? 4.005 3.709 -1.601 1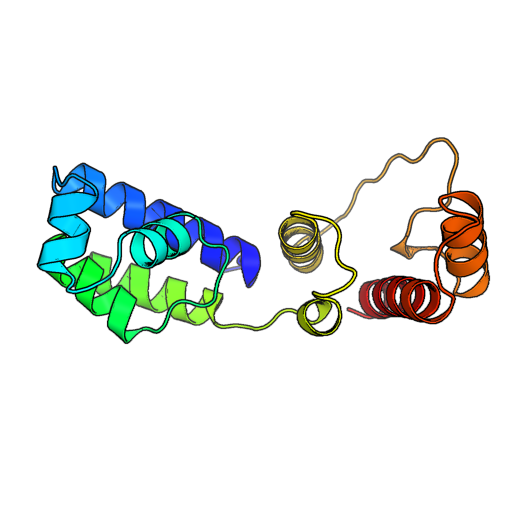.00 72.94 97 ASP A CA 1
ATOM 746 C C . ASP A 1 97 ? 3.476 3.350 -3.008 1.00 72.94 97 ASP A C 1
ATOM 748 O O . ASP A 1 97 ? 2.337 3.690 -3.348 1.00 72.94 97 ASP A O 1
ATOM 752 N N . PHE A 1 98 ? 4.248 2.637 -3.835 1.00 84.12 98 PHE A N 1
ATOM 753 C CA . PHE A 1 98 ? 3.816 2.260 -5.183 1.00 84.12 98 PHE A CA 1
ATOM 754 C C . PHE A 1 98 ? 2.749 1.152 -5.182 1.00 84.12 98 PHE A C 1
ATOM 756 O O . PHE A 1 98 ? 1.955 1.048 -6.115 1.00 84.12 98 PHE A O 1
ATOM 763 N N . ASP A 1 99 ? 2.650 0.384 -4.097 1.00 80.06 99 ASP A N 1
ATOM 764 C CA . ASP A 1 99 ? 1.585 -0.595 -3.862 1.00 80.06 99 ASP A CA 1
ATOM 765 C C . ASP A 1 99 ? 0.197 0.058 -3.848 1.00 80.06 99 ASP A C 1
ATOM 767 O O . ASP A 1 99 ? -0.767 -0.503 -4.371 1.00 80.06 99 ASP A O 1
ATOM 771 N N . LEU A 1 100 ? 0.084 1.268 -3.288 1.00 79.88 100 LEU A N 1
ATOM 772 C CA . LEU A 1 100 ? -1.160 2.027 -3.304 1.00 79.88 100 LEU A CA 1
ATOM 773 C C . LEU A 1 100 ? -1.526 2.412 -4.735 1.00 79.88 100 LEU A C 1
ATOM 775 O O . LEU A 1 100 ? -2.683 2.254 -5.121 1.00 79.88 100 LEU A O 1
ATOM 779 N N . TYR A 1 101 ? -0.555 2.887 -5.515 1.00 85.69 101 TYR A N 1
ATOM 780 C CA . TYR A 1 101 ? -0.781 3.246 -6.910 1.00 85.69 101 TYR A CA 1
ATOM 781 C C . TYR A 1 101 ? -1.287 2.041 -7.714 1.00 85.69 101 TYR A C 1
ATOM 783 O O . TYR A 1 101 ? -2.341 2.144 -8.338 1.00 85.69 101 TYR A O 1
ATOM 791 N N . LEU A 1 102 ? -0.608 0.891 -7.626 1.00 87.56 102 LEU A N 1
ATOM 792 C CA . LEU A 1 102 ? -1.014 -0.340 -8.317 1.00 87.56 102 LEU A CA 1
ATOM 793 C C . LEU A 1 102 ? -2.408 -0.800 -7.887 1.00 87.56 102 LEU A C 1
ATOM 795 O O . LEU A 1 102 ? -3.212 -1.222 -8.712 1.00 87.56 102 LEU A O 1
ATOM 799 N N . SER A 1 103 ? -2.734 -0.633 -6.607 1.00 81.88 103 SER A N 1
ATOM 800 C CA . SER A 1 103 ? -4.064 -0.952 -6.104 1.00 81.88 103 SER A CA 1
ATOM 801 C C . SER A 1 103 ? -5.148 -0.023 -6.668 1.00 81.88 103 SER A C 1
ATOM 803 O O . SER A 1 103 ? -6.270 -0.454 -6.898 1.00 81.88 103 SER A O 1
ATOM 805 N N . VAL A 1 104 ? -4.874 1.262 -6.896 1.00 83.31 104 VAL A N 1
ATOM 806 C CA . VAL A 1 104 ? -5.866 2.159 -7.514 1.00 83.31 104 VAL A CA 1
ATOM 807 C C . VAL A 1 104 ? -5.971 1.877 -9.008 1.00 83.31 104 VAL A C 1
ATOM 809 O O . VAL A 1 104 ? -7.076 1.874 -9.542 1.00 83.31 104 VAL A O 1
ATOM 812 N N . GLU A 1 105 ? -4.840 1.611 -9.659 1.00 89.31 105 GLU A N 1
ATOM 813 C CA . GLU A 1 105 ? -4.777 1.254 -11.072 1.00 89.31 105 GLU A CA 1
ATOM 814 C C . GLU A 1 105 ? -5.592 -0.008 -11.383 1.00 89.31 105 GLU A C 1
ATOM 816 O O . GLU A 1 105 ? -6.399 0.023 -12.304 1.00 89.31 105 GLU A O 1
ATOM 821 N N . GLU A 1 106 ? -5.472 -1.066 -10.576 1.00 85.19 106 GLU A N 1
ATOM 822 C CA . GLU A 1 106 ? -6.233 -2.318 -10.739 1.00 85.19 106 GLU A CA 1
ATOM 823 C C . GLU A 1 106 ? -7.758 -2.107 -10.638 1.00 85.19 106 GLU A C 1
ATOM 825 O O . GLU A 1 106 ? -8.541 -2.785 -11.300 1.00 85.19 106 GLU A O 1
ATOM 830 N N . ALA A 1 107 ? -8.210 -1.144 -9.829 1.00 82.19 107 ALA A N 1
ATOM 831 C CA . ALA A 1 107 ? -9.629 -0.796 -9.718 1.00 82.19 107 ALA A CA 1
ATOM 832 C C . ALA A 1 107 ? -10.107 0.240 -10.748 1.00 82.19 107 ALA A C 1
ATOM 834 O O . ALA A 1 107 ? -11.305 0.546 -10.788 1.00 82.19 107 ALA A O 1
ATOM 835 N N . ALA A 1 108 ? -9.205 0.835 -11.528 1.00 87.88 108 ALA A N 1
ATOM 836 C CA . ALA A 1 108 ? -9.539 1.942 -12.407 1.00 87.88 108 ALA A CA 1
ATOM 837 C C . ALA A 1 108 ? -10.271 1.452 -13.663 1.00 87.88 108 ALA A C 1
ATOM 839 O O . ALA A 1 108 ? -9.843 0.526 -14.342 1.00 87.88 108 ALA A O 1
ATOM 840 N N . ALA A 1 109 ? -11.362 2.131 -14.027 1.00 90.19 109 ALA A N 1
ATOM 841 C CA . ALA A 1 109 ? -12.058 1.871 -15.291 1.00 90.19 109 ALA A CA 1
ATOM 842 C C . ALA A 1 109 ? -11.342 2.497 -16.503 1.00 90.19 109 ALA A C 1
ATOM 844 O O . ALA A 1 109 ? -11.574 2.108 -17.644 1.00 90.19 109 ALA A O 1
ATOM 845 N N . SER A 1 110 ? -10.503 3.505 -16.265 1.00 91.88 110 SER A N 1
ATOM 846 C CA . SER A 1 110 ? -9.758 4.219 -17.298 1.00 91.88 110 SER A CA 1
ATOM 847 C C . SER A 1 110 ? -8.510 4.854 -16.703 1.00 91.88 110 SER A C 1
ATOM 849 O O . SER A 1 110 ? -8.554 5.345 -15.573 1.00 91.88 110 SER A O 1
ATOM 851 N N . LEU A 1 111 ? -7.441 4.931 -17.494 1.00 91.00 111 LEU A N 1
ATOM 852 C CA . LEU A 1 111 ? -6.191 5.583 -17.119 1.00 91.00 111 LEU A CA 1
ATOM 853 C C . LEU A 1 111 ? -5.861 6.687 -18.131 1.00 91.00 111 LEU A C 1
ATOM 855 O O . LEU A 1 111 ? -5.774 6.430 -19.330 1.00 91.00 111 LEU A O 1
ATOM 859 N N . LEU A 1 112 ? -5.651 7.910 -17.643 1.00 94.25 112 LEU A N 1
ATOM 860 C CA . LEU A 1 112 ? -5.112 9.014 -18.435 1.00 94.25 112 LEU A CA 1
ATOM 861 C C . LEU A 1 112 ? -3.688 9.287 -17.962 1.00 94.25 112 LEU A C 1
ATOM 863 O O . LEU A 1 112 ? -3.470 9.577 -16.787 1.00 94.25 112 LEU A O 1
ATOM 867 N N . VAL A 1 113 ? -2.725 9.197 -18.876 1.00 91.94 113 VAL A N 1
ATOM 868 C CA . VAL A 1 113 ? -1.310 9.387 -18.555 1.00 91.94 113 VAL A CA 1
ATOM 869 C C . VAL A 1 113 ? -0.691 10.388 -19.510 1.00 91.94 113 VAL A C 1
ATOM 871 O O . VAL A 1 113 ? -0.883 10.308 -20.720 1.00 91.94 113 VAL A O 1
ATOM 874 N N . PHE A 1 114 ? 0.111 11.289 -18.956 1.00 93.06 114 PHE A N 1
ATOM 875 C CA . PHE A 1 114 ? 0.994 12.162 -19.710 1.00 93.06 114 PHE A CA 1
ATOM 876 C C . PHE A 1 114 ? 2.449 11.823 -19.367 1.00 93.06 114 PHE A C 1
ATOM 878 O O . PHE A 1 114 ? 2.826 11.829 -18.197 1.00 93.06 114 PHE A O 1
ATOM 885 N N . GLN A 1 115 ? 3.251 11.485 -20.378 1.00 91.62 115 GLN A N 1
ATOM 886 C CA . GLN A 1 115 ? 4.682 11.191 -20.249 1.00 91.62 115 GLN A CA 1
ATOM 887 C C . GLN A 1 115 ? 5.448 12.038 -21.264 1.00 91.62 115 GLN A C 1
ATOM 889 O O . GLN A 1 115 ? 5.096 12.050 -22.441 1.00 91.62 115 GLN A O 1
ATOM 894 N N . THR A 1 116 ? 6.484 12.748 -20.821 1.00 93.06 116 THR A N 1
ATOM 895 C CA . THR A 1 116 ? 7.225 13.689 -21.679 1.00 93.06 116 THR A CA 1
ATOM 896 C C . THR A 1 116 ? 8.364 13.033 -22.447 1.00 93.06 116 THR A C 1
ATOM 898 O O . THR A 1 116 ? 8.660 13.446 -23.563 1.00 93.06 116 THR A O 1
ATOM 901 N N . SER A 1 117 ? 9.012 12.030 -21.849 1.00 92.00 117 SER A N 1
ATOM 902 C CA . SER A 1 117 ? 10.309 11.534 -22.334 1.00 92.00 117 SER A CA 1
ATOM 903 C C . SER A 1 117 ? 10.403 10.011 -22.419 1.00 92.00 117 SER A C 1
ATOM 905 O O . SER A 1 117 ? 11.421 9.491 -22.868 1.00 92.00 117 SER A O 1
ATOM 907 N N . VAL A 1 118 ? 9.371 9.286 -21.978 1.00 92.81 118 VAL A N 1
ATOM 908 C CA . VAL A 1 118 ? 9.377 7.820 -21.907 1.00 92.81 118 VAL A CA 1
ATOM 909 C C . VAL A 1 118 ? 8.045 7.225 -22.325 1.00 92.81 118 VAL A C 1
ATOM 911 O O . VAL A 1 118 ? 6.985 7.812 -22.118 1.00 92.81 118 VAL A O 1
ATOM 914 N N . VAL A 1 119 ? 8.094 6.012 -22.870 1.00 94.38 119 VAL A N 1
ATOM 915 C CA . VAL A 1 119 ? 6.888 5.214 -23.106 1.00 94.38 119 VAL A CA 1
ATOM 916 C C . VAL A 1 119 ? 6.297 4.804 -21.757 1.00 94.38 119 VAL A C 1
ATOM 918 O O . VAL A 1 119 ? 7.028 4.365 -20.868 1.00 94.38 119 VAL A O 1
ATOM 921 N N . HIS A 1 120 ? 4.978 4.932 -21.589 1.00 93.94 120 HIS A N 1
ATOM 922 C CA . HIS A 1 120 ? 4.307 4.545 -20.346 1.00 93.94 120 HIS A CA 1
ATOM 923 C C . HIS A 1 120 ? 4.526 3.062 -20.019 1.00 93.94 120 HIS A C 1
ATOM 925 O O . HIS A 1 120 ? 4.503 2.225 -20.917 1.00 93.94 120 HIS A O 1
ATOM 931 N N . GLY A 1 121 ? 4.677 2.723 -18.733 1.00 92.62 121 GLY A N 1
ATOM 932 C CA . GLY A 1 121 ? 5.057 1.380 -18.285 1.00 92.62 121 GLY A CA 1
ATOM 933 C C . GLY A 1 121 ? 4.181 0.238 -18.809 1.00 92.62 121 GLY A C 1
ATOM 934 O O . GLY A 1 121 ? 4.722 -0.801 -19.167 1.00 92.62 121 GLY A O 1
ATOM 935 N N . LEU A 1 122 ? 2.868 0.453 -18.946 1.00 93.25 122 LEU A N 1
ATOM 936 C CA . LEU A 1 122 ? 1.935 -0.543 -19.505 1.00 93.25 122 LEU A CA 1
ATOM 937 C C . LEU A 1 122 ? 2.152 -0.821 -21.005 1.00 93.25 122 LEU A C 1
ATOM 939 O O . LEU A 1 122 ? 1.726 -1.848 -21.526 1.00 93.25 122 LEU A O 1
ATOM 943 N N . LEU A 1 123 ? 2.815 0.095 -21.711 1.00 94.00 123 LEU A N 1
ATOM 944 C CA . LEU A 1 123 ? 3.081 0.014 -23.149 1.00 94.00 123 LEU A CA 1
ATOM 945 C C . LEU A 1 123 ? 4.521 -0.410 -23.458 1.00 94.00 123 LEU A C 1
ATOM 947 O O . LEU A 1 123 ? 4.869 -0.602 -24.621 1.00 94.00 123 LEU A O 1
ATOM 951 N N . GLN A 1 124 ? 5.364 -0.568 -22.438 1.00 95.88 124 GLN A N 1
ATOM 952 C CA . GLN A 1 124 ? 6.746 -0.984 -22.632 1.00 95.88 124 GLN A CA 1
ATOM 953 C C . GLN A 1 124 ? 6.834 -2.468 -23.017 1.00 95.88 124 GLN A C 1
ATOM 955 O O . GLN A 1 124 ? 5.980 -3.296 -22.669 1.00 95.88 124 GLN A O 1
ATOM 960 N N . THR A 1 125 ? 7.884 -2.797 -23.765 1.00 97.06 125 THR A N 1
ATOM 961 C CA . THR A 1 125 ? 8.368 -4.169 -23.935 1.00 97.06 125 THR A CA 1
ATOM 962 C C . THR A 1 125 ? 9.353 -4.500 -22.819 1.00 97.06 125 THR A C 1
ATOM 964 O O . THR A 1 125 ? 9.835 -3.607 -22.118 1.00 97.06 125 THR A O 1
ATOM 967 N N . GLU A 1 126 ? 9.676 -5.780 -22.675 1.00 97.00 126 GLU A N 1
ATOM 968 C CA . GLU A 1 126 ? 10.698 -6.241 -21.737 1.00 97.00 126 GLU A CA 1
ATOM 969 C C . GLU A 1 126 ? 12.050 -5.547 -21.983 1.00 97.00 126 GLU A C 1
ATOM 971 O O . GLU A 1 126 ? 12.629 -4.966 -21.066 1.00 97.00 126 GLU A O 1
ATOM 976 N N . ASP A 1 127 ? 12.495 -5.494 -23.243 1.00 97.56 127 ASP A N 1
ATOM 977 C CA . ASP A 1 127 ? 13.754 -4.842 -23.624 1.00 97.56 127 ASP A CA 1
ATOM 978 C C . ASP A 1 127 ? 13.757 -3.339 -23.345 1.00 97.56 127 ASP A C 1
ATOM 980 O O . ASP A 1 127 ? 14.761 -2.797 -22.880 1.00 97.56 127 ASP A O 1
ATOM 984 N N . TYR A 1 128 ? 12.627 -2.661 -23.574 1.00 97.25 128 TYR A N 1
ATOM 985 C CA . TYR A 1 128 ? 12.506 -1.243 -23.248 1.00 97.25 128 TYR A CA 1
ATOM 986 C C . TYR A 1 128 ? 12.589 -1.023 -21.736 1.00 97.25 128 TYR A C 1
ATOM 988 O O . TYR A 1 128 ? 13.315 -0.141 -21.284 1.00 97.25 128 TYR A O 1
ATOM 996 N N . ALA A 1 129 ? 11.871 -1.826 -20.945 1.00 96.25 129 ALA A N 1
ATOM 997 C CA . ALA A 1 129 ? 11.896 -1.731 -19.488 1.00 96.25 129 ALA A CA 1
ATOM 998 C C . ALA A 1 129 ? 13.307 -1.985 -18.934 1.00 96.25 129 ALA A C 1
ATOM 1000 O O . ALA A 1 129 ? 13.773 -1.242 -18.070 1.00 96.25 129 ALA A O 1
ATOM 1001 N N . ARG A 1 130 ? 14.017 -2.979 -19.482 1.00 96.94 130 ARG A N 1
ATOM 1002 C CA . ARG A 1 130 ? 15.412 -3.287 -19.145 1.00 96.94 130 ARG A CA 1
ATOM 1003 C C . ARG A 1 130 ? 16.344 -2.122 -19.470 1.00 96.94 130 ARG A C 1
ATOM 1005 O O . ARG A 1 130 ? 17.116 -1.705 -18.609 1.00 96.94 130 ARG A O 1
ATOM 1012 N N . ALA A 1 131 ? 16.256 -1.567 -20.679 1.00 96.44 131 ALA A N 1
ATOM 1013 C CA . ALA A 1 131 ? 17.061 -0.414 -21.084 1.00 96.44 131 ALA A CA 1
ATOM 1014 C C . ALA A 1 131 ? 16.775 0.820 -20.213 1.00 96.44 131 ALA A C 1
ATOM 1016 O O . ALA A 1 131 ? 17.707 1.489 -19.772 1.00 96.44 131 ALA A O 1
ATOM 1017 N N . TRP A 1 132 ? 15.500 1.077 -19.910 1.00 95.25 132 TRP A N 1
ATOM 1018 C CA . TRP A 1 132 ? 15.074 2.163 -19.031 1.00 95.25 132 TRP A CA 1
ATOM 1019 C C . TRP A 1 132 ? 15.660 2.028 -17.622 1.00 95.25 132 TRP A C 1
ATOM 1021 O O . TRP A 1 132 ? 16.285 2.961 -17.127 1.00 95.25 132 TRP A O 1
ATOM 1031 N N . HIS A 1 133 ? 15.517 0.860 -16.992 1.00 94.12 133 HIS A N 1
ATOM 1032 C CA . HIS A 1 133 ? 16.022 0.640 -15.638 1.00 94.12 133 HIS A CA 1
ATOM 1033 C C . HIS A 1 133 ? 17.556 0.694 -15.554 1.00 94.12 133 HIS A C 1
ATOM 1035 O O . HIS A 1 133 ? 18.065 1.161 -14.540 1.00 94.12 133 HIS A O 1
ATOM 1041 N N . ARG A 1 134 ? 18.292 0.289 -16.605 1.00 95.38 134 ARG A N 1
ATOM 1042 C CA . ARG A 1 134 ? 19.756 0.496 -16.677 1.00 95.38 134 ARG A CA 1
ATOM 1043 C C . ARG A 1 134 ? 20.145 1.957 -16.862 1.00 95.38 134 ARG A C 1
ATOM 1045 O O . ARG A 1 134 ? 21.181 2.370 -16.358 1.00 95.38 134 ARG A O 1
ATOM 1052 N N . ALA A 1 135 ? 19.366 2.717 -17.628 1.00 94.56 135 ALA A N 1
ATOM 1053 C CA . ALA A 1 135 ? 19.639 4.134 -17.844 1.00 94.56 135 ALA A CA 1
ATOM 1054 C C . ALA A 1 135 ? 19.382 4.963 -16.576 1.00 94.56 135 ALA A C 1
ATOM 1056 O O . ALA A 1 135 ? 20.110 5.914 -16.312 1.00 94.56 135 ALA A O 1
ATOM 1057 N N . GLU A 1 136 ? 18.361 4.590 -15.802 1.00 92.88 136 GLU A N 1
ATOM 1058 C CA . GLU A 1 136 ? 18.027 5.200 -14.513 1.00 92.88 136 GLU A CA 1
ATOM 1059 C C . GLU A 1 136 ? 19.102 4.933 -13.450 1.00 92.88 136 GLU A C 1
ATOM 1061 O O . GLU A 1 136 ? 19.512 5.856 -12.749 1.00 92.88 136 GLU A O 1
ATOM 1066 N N . ASP A 1 137 ? 19.568 3.687 -13.345 1.00 94.38 137 ASP A N 1
ATOM 1067 C CA . ASP A 1 137 ? 20.621 3.289 -12.412 1.00 94.38 137 ASP A CA 1
ATOM 1068 C C . ASP A 1 137 ? 21.596 2.304 -13.085 1.00 94.38 137 ASP A C 1
ATOM 1070 O O . ASP A 1 137 ? 21.350 1.091 -13.111 1.00 94.38 137 ASP A O 1
ATOM 1074 N N . PRO A 1 138 ? 22.728 2.805 -13.619 1.00 94.06 138 PRO A N 1
ATOM 1075 C CA . PRO A 1 138 ? 23.739 1.966 -14.260 1.00 94.06 138 PRO A CA 1
ATOM 1076 C C . PRO A 1 138 ? 24.424 0.971 -13.313 1.00 94.06 138 PRO A C 1
ATOM 1078 O O . PRO A 1 138 ? 25.029 0.009 -13.786 1.00 94.06 138 PRO A O 1
ATOM 1081 N N . GLY A 1 139 ? 24.370 1.208 -11.996 1.00 94.56 139 GLY A N 1
ATOM 1082 C CA . GLY A 1 139 ? 24.973 0.355 -10.971 1.00 94.56 139 GLY A CA 1
ATOM 1083 C C . GLY A 1 139 ? 24.039 -0.737 -10.446 1.00 94.56 139 GLY A C 1
ATOM 1084 O O . GLY A 1 139 ? 24.484 -1.582 -9.665 1.00 94.56 139 GLY A O 1
ATOM 1085 N N . ARG A 1 140 ? 22.768 -0.738 -10.869 1.00 94.06 140 ARG A N 1
ATOM 1086 C CA . ARG A 1 140 ? 21.749 -1.664 -10.371 1.00 94.06 140 ARG A CA 1
ATOM 1087 C C . ARG A 1 140 ? 22.154 -3.125 -10.615 1.00 94.06 140 ARG A C 1
ATOM 1089 O O . ARG A 1 140 ? 22.439 -3.498 -11.759 1.00 94.06 140 ARG A O 1
ATOM 1096 N N . PRO A 1 141 ? 22.137 -3.991 -9.583 1.00 96.06 141 PRO A N 1
ATOM 1097 C CA . PRO A 1 141 ? 22.399 -5.414 -9.757 1.00 96.06 141 PRO A CA 1
ATOM 1098 C C . PRO A 1 141 ? 21.438 -6.048 -10.769 1.00 96.06 141 PRO A C 1
ATOM 1100 O O . PRO A 1 141 ? 20.233 -5.804 -10.732 1.00 96.06 141 PRO A O 1
ATOM 1103 N N . ASN A 1 142 ? 21.946 -6.932 -11.635 1.00 95.38 142 ASN A N 1
ATOM 1104 C CA . ASN A 1 142 ? 21.120 -7.585 -12.662 1.00 95.38 142 ASN A CA 1
ATOM 1105 C C . ASN A 1 142 ? 19.917 -8.338 -12.069 1.00 95.38 142 ASN A C 1
ATOM 1107 O O . ASN A 1 142 ? 18.850 -8.331 -12.667 1.00 95.38 142 ASN A O 1
ATOM 1111 N N . ALA A 1 143 ? 20.066 -8.958 -10.894 1.00 95.44 143 ALA A N 1
ATOM 1112 C CA . ALA A 1 143 ? 18.959 -9.653 -10.238 1.00 95.44 143 ALA A CA 1
ATOM 1113 C C . ALA A 1 143 ? 17.805 -8.692 -9.905 1.00 95.44 143 ALA A C 1
ATOM 1115 O O . ALA A 1 143 ? 16.663 -8.962 -10.258 1.00 95.44 143 ALA A O 1
ATOM 1116 N N . GLU A 1 144 ? 18.113 -7.549 -9.289 1.00 94.94 144 GLU A N 1
ATOM 1117 C CA . GLU A 1 144 ? 17.134 -6.505 -8.969 1.00 94.94 144 GLU A CA 1
ATOM 1118 C C . GLU A 1 144 ? 16.505 -5.914 -10.236 1.00 94.94 144 GLU A C 1
ATOM 1120 O O . GLU A 1 144 ? 15.293 -5.709 -10.300 1.00 94.94 144 GLU A O 1
ATOM 1125 N N . LEU A 1 145 ? 17.309 -5.706 -11.282 1.00 95.75 145 LEU A N 1
ATOM 1126 C CA . LEU A 1 145 ? 16.807 -5.245 -12.569 1.00 95.75 145 LEU A CA 1
ATOM 1127 C C . LEU A 1 145 ? 15.756 -6.199 -13.142 1.00 95.75 145 LEU A C 1
ATOM 1129 O O . LEU A 1 145 ? 14.678 -5.753 -13.532 1.00 95.75 145 LEU A O 1
ATOM 1133 N N . GLU A 1 146 ? 16.053 -7.498 -13.208 1.00 96.38 146 GLU A N 1
ATOM 1134 C CA . GLU A 1 146 ? 15.122 -8.476 -13.781 1.00 96.38 146 GLU A CA 1
ATOM 1135 C C . GLU A 1 146 ? 13.856 -8.604 -12.922 1.00 96.38 146 GLU A C 1
ATOM 1137 O O . GLU A 1 146 ? 12.764 -8.792 -13.458 1.00 96.38 146 GLU A O 1
ATOM 1142 N N . ARG A 1 147 ? 13.951 -8.381 -11.603 1.00 96.38 147 ARG A N 1
ATOM 1143 C CA . ARG A 1 147 ? 12.771 -8.256 -10.735 1.00 96.38 147 ARG A CA 1
ATOM 1144 C C . ARG A 1 147 ? 11.895 -7.052 -11.099 1.00 96.38 147 ARG A C 1
ATOM 1146 O O . ARG A 1 147 ? 10.678 -7.206 -11.180 1.00 96.38 147 ARG A O 1
ATOM 1153 N N . LEU A 1 148 ? 12.478 -5.877 -11.354 1.00 94.75 148 LEU A N 1
ATOM 1154 C CA . LEU A 1 148 ? 11.739 -4.676 -11.783 1.00 94.75 148 LEU A CA 1
ATOM 1155 C C . LEU A 1 148 ? 11.108 -4.840 -13.174 1.00 94.75 148 LEU A C 1
ATOM 1157 O O . LEU A 1 148 ? 9.989 -4.380 -13.417 1.00 94.75 148 LEU A O 1
ATOM 1161 N N . VAL A 1 149 ? 11.803 -5.521 -14.087 1.00 96.19 149 VAL A N 1
ATOM 1162 C CA . VAL A 1 149 ? 11.262 -5.890 -15.403 1.00 96.19 149 VAL A CA 1
ATOM 1163 C C . VAL A 1 149 ? 10.101 -6.876 -15.244 1.00 96.19 149 VAL A C 1
ATOM 1165 O O . VAL A 1 149 ? 9.046 -6.672 -15.845 1.00 96.19 149 VAL A O 1
ATOM 1168 N N . GLY A 1 150 ? 10.238 -7.880 -14.376 1.00 95.81 150 GLY A N 1
ATOM 1169 C CA . GLY A 1 150 ? 9.161 -8.806 -14.020 1.00 95.81 150 GLY A CA 1
ATOM 1170 C C . GLY A 1 150 ? 7.930 -8.085 -13.469 1.00 95.81 150 GLY A C 1
ATOM 1171 O O . GLY A 1 150 ? 6.830 -8.293 -13.977 1.00 95.81 150 GLY A O 1
ATOM 1172 N N . LEU A 1 151 ? 8.118 -7.155 -12.523 1.00 94.75 151 LEU A N 1
ATOM 1173 C CA . LEU A 1 151 ? 7.050 -6.291 -12.005 1.00 94.75 151 LEU A CA 1
ATOM 1174 C C . LEU A 1 151 ? 6.348 -5.538 -13.147 1.00 94.75 151 LEU A C 1
ATOM 1176 O O . LEU A 1 151 ? 5.120 -5.471 -13.187 1.00 94.75 151 LEU A O 1
ATOM 1180 N N . ARG A 1 152 ? 7.118 -4.985 -14.096 1.00 94.75 152 ARG A N 1
ATOM 1181 C CA . ARG A 1 152 ? 6.583 -4.272 -15.267 1.00 94.75 152 ARG A CA 1
ATOM 1182 C C . ARG A 1 152 ? 5.707 -5.172 -16.134 1.00 94.75 152 ARG A C 1
ATOM 1184 O O . ARG A 1 152 ? 4.650 -4.733 -16.582 1.00 94.75 152 ARG A O 1
ATOM 1191 N N . MET A 1 153 ? 6.156 -6.397 -16.393 1.00 95.44 153 MET A N 1
ATOM 1192 C CA . MET A 1 153 ? 5.440 -7.345 -17.247 1.00 95.44 153 MET A CA 1
ATOM 1193 C C . MET A 1 153 ? 4.200 -7.908 -16.551 1.00 95.44 153 MET A C 1
ATOM 1195 O O . MET A 1 153 ? 3.148 -7.981 -17.181 1.00 95.44 153 MET A O 1
ATOM 1199 N N . ALA A 1 154 ? 4.283 -8.204 -15.251 1.00 93.94 154 ALA A N 1
ATOM 1200 C CA . ALA A 1 154 ? 3.135 -8.610 -14.444 1.00 93.94 154 ALA A CA 1
ATOM 1201 C C . ALA A 1 154 ? 2.044 -7.526 -14.442 1.00 93.94 154 ALA A C 1
ATOM 1203 O O . ALA A 1 154 ? 0.887 -7.815 -14.736 1.00 93.94 154 ALA A O 1
ATOM 1204 N N . ARG A 1 155 ? 2.428 -6.255 -14.248 1.00 92.56 155 ARG A N 1
ATOM 1205 C CA . ARG A 1 155 ? 1.515 -5.099 -14.304 1.00 92.56 155 ARG A CA 1
ATOM 1206 C C . ARG A 1 155 ? 0.755 -4.980 -15.628 1.00 92.56 155 ARG A C 1
ATOM 1208 O O . ARG A 1 155 ? -0.349 -4.463 -15.648 1.00 92.56 155 ARG A O 1
ATOM 1215 N N . LYS A 1 156 ? 1.356 -5.410 -16.740 1.00 91.38 156 LYS A N 1
ATOM 1216 C CA . LYS A 1 156 ? 0.750 -5.345 -18.080 1.00 91.38 156 LYS A CA 1
ATOM 1217 C C . LYS A 1 156 ? -0.295 -6.444 -18.318 1.00 91.38 156 LYS A C 1
ATOM 1219 O O . LYS A 1 156 ? -1.095 -6.314 -19.239 1.00 91.38 156 LYS A O 1
ATOM 1224 N N . GLN A 1 157 ? -0.234 -7.533 -17.551 1.00 86.94 157 GLN A N 1
ATOM 1225 C CA . GLN A 1 157 ? -1.115 -8.699 -17.683 1.00 86.94 157 GLN A CA 1
ATOM 1226 C C . GLN A 1 157 ? -2.253 -8.724 -16.654 1.00 86.94 157 GLN A C 1
ATOM 1228 O O . GLN A 1 157 ? -3.218 -9.457 -16.867 1.00 86.94 157 GLN A O 1
ATOM 1233 N N . ALA A 1 158 ? -2.107 -7.979 -15.556 1.00 84.19 158 ALA A N 1
ATOM 1234 C CA . ALA A 1 158 ? -3.128 -7.794 -14.528 1.00 84.19 158 ALA A CA 1
ATOM 1235 C C . ALA A 1 158 ? -4.280 -6.910 -15.026 1.00 84.19 158 ALA A C 1
ATOM 1237 O O . ALA A 1 158 ? -5.439 -7.248 -14.698 1.00 84.19 158 ALA A O 1
#

Organism: NCBI:txid418495

pLDDT: mean 87.84, std 10.26, range [36.72, 97.56]

InterPro domains:
  IPR001387 Cro/C1-type, helix-turn-helix domain [PS50943] (17-71)
  IPR001387 Cro/C1-type, helix-turn-helix domain [cd00093] (14-67)
  IPR010982 Lambda repressor-like, DNA-binding domain superfamily [G3DSA:1.10.260.40] (5-76)
  IPR010982 Lambda repressor-like, DNA-binding domain superfamily [SSF47413] (8-67)
  IPR043917 Domain of unknown function DUF5753 [PF19054] (99-157)

Foldseek 3Di:
DFACAQQNLLQVLLCLLVVLCVVLVHDLVQLCVQLVHDSVVNVCSNRRPDQDDVSSVVSSCVSSVPDPVSSVVSVVSSVNNNDDDPCVVLPVLQPPPVVVVLSRVVRDPDDDDDDDPADDLLPDDLVRQLVVVCVVPVPDDPVSSVSSSVSSVVSNVD

Radius of gyration: 19.35 Å; chains: 1; bounding box: 48×25×51 Å

Secondary structure (DSSP, 8-state):
-----HHHHHHHHHHHHHHHHHHTT--HHHHHHHTT--HHHHHHHHHT-SPPPHHHHHHHHHHTT--HHHHHHHHHHHHHHTPPPGGGGGTTTPPTTHHHHHHHHHH-S------SSS--GGG--HHHHHHHHHHH-TT--HHHHHHHHHHHHHHHH-